Protein AF-A0A0P0XQQ6-F1 (afdb_monomer_lite)

Sequence (53 aa):
AEQLITLQGHLLKYPVKVEADGKVGPLPEHECFPDVGGKILGAPTSLPDTLTM

pLDDT: mean 92.37, std 7.0, range [55.91, 97.06]

Radius of gyration: 15.28 Å; chains: 1; bounding box: 39×21×36 Å

Structure (mmCIF, N/CA/C/O backbone):
data_AF-A0A0P0XQQ6-F1
#
_entry.id   AF-A0A0P0XQQ6-F1
#
loop_
_atom_site.group_PDB
_atom_site.id
_atom_site.type_symbol
_atom_site.label_atom_id
_atom_site.label_alt_id
_atom_site.label_comp_id
_atom_site.label_asym_id
_atom_site.label_entity_id
_atom_site.label_seq_id
_atom_site.pdbx_PDB_ins_code
_atom_site.Cartn_x
_atom_site.Cartn_y
_atom_site.Cartn_z
_atom_site.occupancy
_atom_site.B_iso_or_equiv
_atom_site.auth_seq_id
_atom_site.auth_comp_id
_atom_site.auth_asym_id
_atom_site.auth_atom_id
_atom_site.pdbx_PDB_model_num
ATOM 1 N N . ALA A 1 1 ? -22.688 13.934 16.836 1.00 55.91 1 ALA A N 1
ATOM 2 C CA . ALA A 1 1 ? -21.484 13.264 17.358 1.00 55.91 1 ALA A CA 1
ATOM 3 C C . ALA A 1 1 ? -21.371 11.929 16.643 1.00 55.91 1 ALA A C 1
ATOM 5 O O . ALA A 1 1 ? -22.371 11.220 16.603 1.00 55.91 1 ALA A O 1
ATOM 6 N N . GLU A 1 2 ? -20.229 11.625 16.030 1.00 72.75 2 GLU A N 1
ATOM 7 C CA . GLU A 1 2 ? -19.985 10.296 15.459 1.00 72.75 2 GLU A CA 1
ATOM 8 C C . GLU A 1 2 ? -19.915 9.265 16.587 1.00 72.75 2 GLU A C 1
ATOM 10 O O . GLU A 1 2 ? -19.229 9.468 17.589 1.00 72.75 2 GLU A O 1
ATOM 15 N N . GLN A 1 3 ? -20.676 8.179 16.454 1.00 77.62 3 GLN A N 1
ATOM 16 C CA . GLN A 1 3 ? 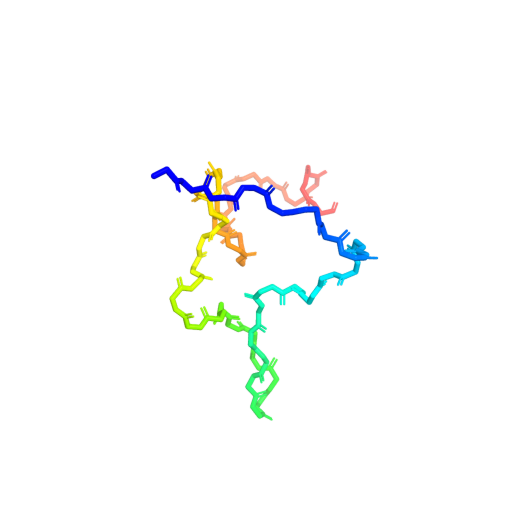-20.597 7.054 17.378 1.00 77.62 3 GLN A CA 1
ATOM 17 C C . GLN A 1 3 ? -19.429 6.167 16.964 1.00 77.62 3 GLN A C 1
ATOM 19 O O . GLN A 1 3 ? -19.466 5.527 15.916 1.00 77.62 3 GLN A O 1
ATOM 24 N N . LEU A 1 4 ? -18.403 6.120 17.809 1.00 80.69 4 LEU A N 1
ATOM 25 C CA . LEU A 1 4 ? -17.302 5.180 17.664 1.00 80.69 4 LEU A CA 1
ATOM 26 C C . LEU A 1 4 ? -17.757 3.815 18.177 1.00 80.69 4 LEU A C 1
ATOM 28 O O . LEU A 1 4 ? -17.874 3.597 19.382 1.00 80.69 4 LEU A O 1
ATOM 32 N N . ILE A 1 5 ? -18.038 2.909 17.247 1.00 88.00 5 ILE A N 1
ATOM 33 C CA . ILE A 1 5 ? -18.304 1.504 17.547 1.00 88.00 5 ILE A CA 1
ATOM 34 C C . ILE A 1 5 ? -17.030 0.690 17.335 1.00 88.00 5 ILE A C 1
ATOM 36 O O . ILE A 1 5 ? -16.282 0.915 16.383 1.00 88.00 5 ILE A O 1
ATOM 40 N N . THR A 1 6 ? -16.767 -0.261 18.227 1.00 92.75 6 THR A N 1
ATOM 41 C CA . THR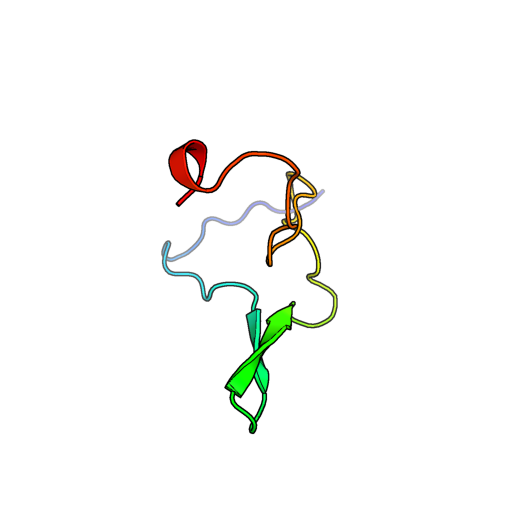 A 1 6 ? -15.632 -1.170 18.068 1.00 92.75 6 THR A CA 1
ATOM 42 C C . THR A 1 6 ? -15.887 -2.119 16.901 1.00 92.75 6 THR A C 1
ATOM 44 O O . THR A 1 6 ? -16.995 -2.633 16.724 1.00 92.75 6 THR A O 1
ATOM 47 N N . LEU A 1 7 ? -14.857 -2.372 16.092 1.00 92.50 7 LEU A N 1
ATOM 48 C CA . LEU A 1 7 ? -14.941 -3.403 15.064 1.00 92.50 7 LEU A CA 1
ATOM 49 C C . LEU A 1 7 ? -15.072 -4.776 15.729 1.00 92.50 7 LEU A C 1
ATOM 51 O O . LEU A 1 7 ? -14.400 -5.071 16.716 1.00 92.50 7 LEU A O 1
ATOM 55 N N . GLN A 1 8 ? -15.905 -5.642 15.155 1.00 93.81 8 GLN A N 1
ATOM 56 C CA . GLN A 1 8 ? -16.026 -7.032 15.611 1.00 93.81 8 GLN A CA 1
ATOM 57 C C . GLN A 1 8 ? -14.775 -7.869 15.275 1.00 93.81 8 GLN A C 1
ATOM 59 O O . GLN A 1 8 ? -14.566 -8.931 15.854 1.00 93.81 8 GLN A O 1
ATOM 64 N N . GLY A 1 9 ? -13.929 -7.387 14.360 1.00 94.62 9 GLY A N 1
ATOM 65 C CA . GLY A 1 9 ? -12.651 -7.988 13.989 1.00 94.62 9 GLY A CA 1
ATOM 66 C C . GLY A 1 9 ? -11.800 -7.032 13.150 1.00 94.62 9 GLY A C 1
ATOM 67 O O . GLY A 1 9 ? -12.279 -5.998 12.696 1.00 94.62 9 GLY A O 1
ATOM 68 N N . HIS A 1 10 ? -10.530 -7.379 12.937 1.00 94.88 10 HIS A N 1
ATOM 69 C CA . HIS A 1 10 ? -9.544 -6.481 12.314 1.00 94.88 10 HIS A CA 1
ATOM 70 C C . HIS A 1 10 ? -9.246 -6.789 10.838 1.00 94.88 10 HIS A C 1
ATOM 72 O O . HIS A 1 10 ? -8.427 -6.113 10.222 1.00 94.88 10 HIS A O 1
ATOM 78 N N . LEU A 1 11 ? -9.876 -7.818 10.261 1.00 96.31 11 LEU A N 1
ATOM 79 C CA . LEU A 1 11 ? -9.668 -8.167 8.859 1.00 96.31 11 LEU A CA 1
ATOM 80 C C . LEU A 1 11 ? -10.523 -7.266 7.963 1.00 96.31 11 LEU A C 1
ATOM 82 O O . LEU A 1 11 ? -11.747 -7.378 7.942 1.00 96.31 11 LEU A O 1
ATOM 86 N N . LEU A 1 12 ? -9.863 -6.398 7.202 1.00 93.62 12 LEU A N 1
ATOM 87 C CA . LEU A 1 12 ? -10.486 -5.466 6.268 1.00 93.62 12 LEU A CA 1
ATOM 88 C C . LEU A 1 12 ? -9.997 -5.766 4.850 1.00 93.62 12 LEU A C 1
ATOM 90 O O . LEU A 1 12 ? -8.831 -6.105 4.643 1.00 93.62 12 LEU A O 1
ATOM 94 N N . LYS A 1 13 ? -10.883 -5.638 3.857 1.00 93.38 13 LYS A N 1
ATOM 95 C CA . LYS A 1 13 ? -10.470 -5.698 2.450 1.00 93.38 13 LYS A CA 1
ATOM 96 C C . LYS A 1 13 ? -9.652 -4.455 2.129 1.00 93.38 13 LYS A C 1
ATOM 98 O O . LYS A 1 13 ? -10.055 -3.349 2.482 1.00 93.38 13 LYS A O 1
ATOM 103 N N . TYR A 1 14 ? -8.537 -4.638 1.432 1.00 95.69 14 TYR A N 1
ATOM 104 C CA . TYR A 1 14 ? -7.771 -3.506 0.929 1.00 95.69 14 TYR A CA 1
ATOM 105 C C . TYR A 1 14 ? -8.639 -2.709 -0.070 1.00 95.69 14 TYR A C 1
ATOM 107 O O . TYR A 1 14 ? -9.302 -3.347 -0.895 1.00 95.69 14 TYR A O 1
ATOM 115 N N . PRO A 1 15 ? -8.690 -1.363 0.003 1.00 95.25 15 PRO A N 1
ATOM 116 C CA . PRO A 1 15 ? -9.648 -0.529 -0.736 1.00 95.25 15 PRO A CA 1
ATOM 117 C C . PRO A 1 15 ? -9.270 -0.347 -2.218 1.00 95.25 15 PRO A 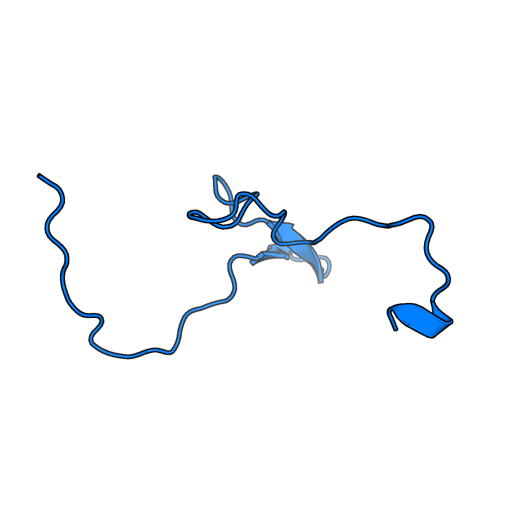C 1
ATOM 119 O O . PRO A 1 15 ? -9.169 0.763 -2.735 1.00 95.25 15 PRO A O 1
ATOM 122 N N . VAL A 1 16 ? -9.067 -1.462 -2.917 1.00 96.25 16 VAL A N 1
ATOM 123 C CA . VAL A 1 16 ? -8.755 -1.524 -4.346 1.00 96.25 16 VAL A CA 1
ATOM 124 C C . VAL A 1 16 ? -9.827 -2.288 -5.103 1.00 96.25 16 VAL A C 1
ATOM 126 O O . VAL A 1 16 ? -10.475 -3.196 -4.579 1.00 96.25 16 VAL A O 1
ATOM 129 N N . LYS A 1 17 ? -9.982 -1.934 -6.372 1.00 95.38 17 LYS A N 1
ATOM 130 C CA . LYS A 1 17 ? -10.820 -2.623 -7.341 1.00 95.38 17 LYS A CA 1
ATOM 131 C C . LYS A 1 17 ? -9.921 -3.297 -8.368 1.00 95.38 17 LYS A C 1
ATOM 133 O O . LYS A 1 17 ? -9.043 -2.655 -8.933 1.00 95.38 17 LYS A O 1
ATOM 138 N N . VAL A 1 18 ? -10.156 -4.580 -8.614 1.00 96.50 18 VAL A N 1
ATOM 139 C CA . VAL A 1 18 ? -9.513 -5.310 -9.710 1.00 96.50 18 VAL A CA 1
ATOM 140 C C . VAL A 1 18 ? -10.534 -5.435 -10.834 1.00 96.50 18 VAL A C 1
ATOM 142 O O . VAL A 1 18 ? -11.614 -5.990 -10.631 1.00 96.50 18 VAL A O 1
ATOM 145 N N . GLU A 1 19 ? -10.222 -4.859 -11.988 1.00 96.25 19 GLU A N 1
ATOM 146 C CA . GLU A 1 19 ? -11.057 -4.932 -13.186 1.00 96.25 19 GLU A CA 1
ATOM 147 C C . GLU A 1 19 ? -10.939 -6.309 -13.860 1.00 96.25 19 GLU A C 1
ATOM 149 O O . GLU A 1 19 ? -10.036 -7.095 -13.570 1.00 96.25 19 GLU A O 1
ATOM 154 N N . ALA A 1 20 ? -11.842 -6.609 -14.799 1.00 97.06 20 ALA A N 1
ATOM 155 C CA . ALA A 1 20 ? -11.847 -7.890 -15.514 1.00 97.06 20 ALA A CA 1
ATOM 156 C C . ALA A 1 20 ? -10.569 -8.146 -16.340 1.00 97.06 20 ALA A C 1
ATOM 158 O O . ALA A 1 20 ? -10.238 -9.298 -16.609 1.00 97.06 20 ALA A O 1
ATOM 159 N N . ASP A 1 21 ? -9.847 -7.089 -16.727 1.00 97.06 21 ASP A N 1
ATOM 160 C CA . ASP A 1 21 ? -8.552 -7.168 -17.415 1.00 97.06 21 ASP A CA 1
ATOM 161 C C . ASP A 1 21 ? -7.357 -7.296 -16.447 1.00 97.06 21 ASP A C 1
ATOM 163 O O . ASP A 1 21 ? -6.207 -7.319 -16.882 1.00 97.06 21 ASP A O 1
ATOM 167 N N . GLY A 1 22 ? -7.619 -7.378 -15.139 1.00 96.75 22 GLY A N 1
ATOM 168 C CA . GLY A 1 22 ? -6.607 -7.464 -14.091 1.00 96.75 22 GLY A CA 1
ATOM 169 C C . GLY A 1 22 ? -6.007 -6.121 -13.672 1.00 96.75 22 GLY A C 1
ATOM 170 O O . GLY A 1 22 ? -5.140 -6.107 -12.797 1.00 96.75 22 GLY A O 1
ATOM 171 N N . LYS A 1 23 ? -6.444 -4.986 -14.240 1.00 96.50 23 LYS A N 1
ATOM 172 C CA . LYS A 1 23 ? -5.978 -3.672 -13.777 1.00 96.50 23 LYS A CA 1
ATOM 173 C C . LYS A 1 23 ? -6.471 -3.388 -12.369 1.00 96.50 23 LYS A C 1
ATOM 175 O O . LYS A 1 23 ? -7.630 -3.631 -12.036 1.00 96.50 23 LYS A O 1
ATOM 180 N N . VAL A 1 24 ? -5.581 -2.820 -11.565 1.00 95.75 24 VAL A N 1
ATOM 181 C CA . VAL A 1 24 ? -5.871 -2.423 -10.190 1.00 95.75 24 VAL A CA 1
ATOM 182 C C . VAL A 1 24 ? -6.134 -0.920 -10.153 1.00 95.75 24 VAL A C 1
ATOM 184 O O . VAL A 1 24 ? -5.291 -0.123 -10.559 1.00 95.75 24 VAL A O 1
ATOM 187 N N . GLY A 1 25 ? -7.318 -0.550 -9.681 1.00 95.31 25 GLY A N 1
ATOM 188 C CA . GLY A 1 25 ? -7.763 0.821 -9.444 1.00 95.31 25 GLY A CA 1
ATOM 189 C C . GLY A 1 25 ? -8.086 1.057 -7.963 1.00 95.31 25 GLY A C 1
ATOM 190 O O . GLY A 1 25 ? -8.224 0.090 -7.207 1.00 95.31 25 GLY A O 1
ATOM 191 N N . PRO A 1 26 ? -8.234 2.316 -7.519 1.00 94.56 26 PRO A N 1
ATOM 192 C CA . PRO A 1 26 ? -8.849 2.591 -6.226 1.00 94.56 26 PRO A CA 1
ATOM 193 C C . PRO A 1 26 ? -10.324 2.165 -6.250 1.00 94.56 26 PRO A C 1
ATOM 195 O O . PRO A 1 26 ? -10.968 2.137 -7.304 1.00 94.56 26 PRO A O 1
ATOM 198 N N . LEU A 1 27 ? -10.877 1.828 -5.087 1.00 94.88 27 LEU A N 1
ATOM 199 C CA . LEU A 1 27 ? -12.324 1.676 -4.953 1.00 94.88 27 LEU A CA 1
ATOM 200 C C . LEU A 1 27 ? -13.001 3.052 -5.188 1.00 94.88 27 LEU A C 1
ATOM 202 O O . LEU A 1 27 ? -12.450 4.062 -4.744 1.00 94.88 27 LEU A O 1
ATOM 206 N N . PRO A 1 28 ? -14.169 3.137 -5.863 1.00 92.31 28 PRO A N 1
ATOM 207 C CA . PRO A 1 28 ? -14.864 4.412 -6.067 1.00 92.31 28 PRO A CA 1
ATOM 208 C C . PRO A 1 28 ? -15.069 5.167 -4.749 1.00 92.31 28 PRO A C 1
ATOM 210 O O . PRO A 1 28 ? -15.367 4.538 -3.733 1.00 92.31 28 PRO A O 1
ATOM 213 N N . GLU A 1 29 ? -14.892 6.489 -4.760 1.00 92.31 29 GLU A N 1
ATOM 214 C CA . GLU A 1 29 ? -14.911 7.379 -3.581 1.00 92.31 29 GLU A CA 1
ATOM 215 C C . GLU A 1 29 ? -13.785 7.159 -2.547 1.00 92.31 29 GLU A C 1
ATOM 217 O O . GLU A 1 29 ? -13.717 7.869 -1.548 1.00 92.31 29 GLU A O 1
ATOM 222 N N . HIS A 1 30 ? -12.872 6.209 -2.777 1.00 93.44 30 HIS A N 1
ATOM 223 C CA . HIS A 1 30 ? -11.780 5.864 -1.863 1.00 93.44 30 HIS A CA 1
ATOM 224 C C . HIS A 1 30 ? -10.437 5.955 -2.597 1.00 93.44 30 HIS A C 1
ATOM 226 O O . HIS A 1 30 ? -9.736 4.963 -2.782 1.00 93.44 30 HIS A O 1
ATOM 232 N N . GLU A 1 31 ? -10.071 7.152 -3.059 1.00 95.12 31 GLU A N 1
ATOM 233 C CA . GLU A 1 31 ? -8.760 7.381 -3.687 1.00 95.12 31 GLU A CA 1
ATOM 234 C C . GLU A 1 31 ? -7.623 7.466 -2.656 1.00 95.12 31 GLU A C 1
ATOM 236 O O . GLU A 1 31 ? -6.482 7.074 -2.931 1.00 95.12 31 GLU A O 1
ATOM 241 N N . CYS A 1 32 ? -7.947 7.947 -1.453 1.00 96.25 32 CYS A N 1
ATOM 242 C CA . CYS A 1 32 ? -7.012 8.166 -0.359 1.00 96.25 32 CYS A CA 1
ATOM 243 C C . CYS A 1 32 ? -7.454 7.458 0.924 1.00 96.25 32 CYS A C 1
ATOM 245 O O . CYS A 1 32 ? -8.639 7.206 1.142 1.00 96.25 32 CYS A O 1
ATOM 247 N N . PHE A 1 33 ? -6.495 7.180 1.806 1.00 94.69 33 PHE A N 1
ATOM 248 C CA . PHE A 1 33 ? -6.796 6.729 3.160 1.00 94.69 33 PHE A CA 1
ATOM 249 C C . PHE A 1 33 ? -7.548 7.820 3.942 1.00 94.69 33 PHE A C 1
ATOM 251 O O . PHE A 1 33 ? -7.133 8.981 3.885 1.00 94.69 33 PHE A O 1
ATOM 258 N N . PRO A 1 34 ? -8.596 7.455 4.704 1.00 90.94 34 PRO A N 1
ATOM 259 C CA . PRO A 1 34 ? -9.522 8.409 5.318 1.00 90.94 34 PRO A CA 1
ATOM 260 C C . PRO A 1 34 ? -8.849 9.377 6.301 1.00 90.94 34 PRO A C 1
ATOM 262 O O . PRO A 1 34 ? -9.215 10.547 6.338 1.00 90.94 34 PRO A O 1
ATOM 265 N N . ASP A 1 35 ? -7.830 8.923 7.035 1.00 89.62 35 ASP A N 1
ATOM 266 C CA . ASP A 1 35 ? -7.210 9.734 8.094 1.00 89.62 35 ASP A CA 1
ATOM 267 C C . ASP A 1 35 ? -5.946 10.474 7.638 1.00 89.62 35 ASP A C 1
ATOM 269 O O . ASP A 1 35 ? -5.660 11.580 8.091 1.00 89.62 35 ASP A O 1
ATOM 273 N N . VAL A 1 36 ? -5.157 9.855 6.754 1.00 91.88 36 VAL A N 1
ATOM 274 C CA . VAL A 1 36 ? -3.827 10.364 6.370 1.00 91.88 36 VAL A CA 1
ATOM 275 C C . VAL A 1 36 ? -3.805 11.032 4.997 1.00 91.88 36 VAL A C 1
ATOM 277 O O . VAL A 1 36 ? -2.826 11.690 4.660 1.00 91.88 36 VAL A O 1
ATOM 280 N N . GLY A 1 37 ? -4.839 10.844 4.169 1.00 91.12 37 GLY A N 1
ATOM 281 C CA . GLY A 1 37 ? -4.922 11.440 2.830 1.00 91.12 37 GLY A CA 1
ATOM 282 C C . GLY A 1 37 ? -3.920 10.886 1.805 1.00 91.12 37 GLY A C 1
ATOM 283 O O . GLY A 1 37 ? -3.872 11.360 0.672 1.00 91.12 37 GLY A O 1
ATOM 284 N N . GLY A 1 38 ? -3.121 9.881 2.173 1.00 94.31 38 GLY A N 1
ATOM 285 C CA . GLY A 1 38 ? -2.208 9.192 1.264 1.00 94.31 38 GLY A CA 1
ATOM 286 C C . GLY A 1 38 ? -2.969 8.391 0.209 1.00 94.31 38 GLY A C 1
ATOM 287 O O . GLY A 1 38 ? -3.967 7.744 0.529 1.00 94.31 38 GLY A O 1
ATOM 288 N N . LYS A 1 39 ? -2.492 8.416 -1.039 1.00 95.31 39 LYS A N 1
ATOM 289 C CA . LYS A 1 39 ? -3.100 7.666 -2.148 1.00 95.31 39 LYS A CA 1
ATOM 290 C C . LYS A 1 39 ? -3.010 6.164 -1.900 1.00 95.31 39 LYS A C 1
ATOM 292 O O . LYS A 1 39 ? -1.923 5.654 -1.639 1.00 95.31 39 LYS A O 1
ATOM 297 N N . ILE A 1 40 ? -4.124 5.456 -2.066 1.00 95.19 40 ILE A N 1
ATOM 298 C CA . ILE A 1 40 ? -4.200 4.004 -1.833 1.00 95.19 40 ILE A CA 1
ATOM 299 C C . ILE A 1 40 ? -3.298 3.221 -2.794 1.00 95.19 40 ILE A C 1
ATOM 301 O O . ILE A 1 40 ? -2.614 2.295 -2.378 1.00 95.19 40 ILE A O 1
ATOM 305 N N . LEU A 1 41 ? -3.227 3.620 -4.065 1.00 95.38 41 LEU A N 1
ATOM 306 C CA . LEU A 1 41 ? -2.326 2.992 -5.042 1.00 95.38 41 LEU A CA 1
ATOM 307 C C . LEU A 1 41 ? -0.884 3.520 -4.983 1.00 95.38 41 LEU A C 1
ATOM 309 O O . LEU A 1 41 ? -0.055 3.153 -5.812 1.00 95.38 41 LEU A O 1
ATOM 313 N N . GLY A 1 42 ? -0.585 4.405 -4.031 1.00 93.50 42 GLY A N 1
ATOM 314 C CA . GLY A 1 42 ? 0.681 5.117 -3.977 1.00 93.50 42 GLY A CA 1
ATOM 315 C C . GLY A 1 42 ? 0.871 6.094 -5.140 1.00 93.50 42 GLY A C 1
ATOM 316 O O . GLY A 1 42 ? -0.064 6.475 -5.851 1.00 93.50 42 GLY A O 1
ATOM 317 N N . ALA A 1 43 ? 2.109 6.548 -5.297 1.00 92.75 43 ALA A N 1
ATOM 318 C CA . ALA A 1 43 ? 2.542 7.383 -6.405 1.00 92.75 43 ALA A CA 1
ATOM 319 C C . ALA A 1 43 ? 4.019 7.095 -6.707 1.00 92.75 43 ALA A C 1
ATOM 321 O O . ALA A 1 43 ? 4.784 6.846 -5.771 1.00 92.75 43 ALA A O 1
ATOM 322 N N . PRO A 1 44 ? 4.438 7.149 -7.982 1.00 91.88 44 PRO A N 1
ATOM 323 C CA . PRO A 1 44 ? 5.851 7.072 -8.319 1.00 91.88 44 PRO A CA 1
ATOM 324 C C . PRO A 1 44 ? 6.605 8.247 -7.688 1.00 91.88 44 PRO A C 1
ATOM 326 O O . PRO A 1 44 ? 6.087 9.363 -7.600 1.00 91.88 44 PRO A O 1
ATOM 329 N N . THR A 1 45 ? 7.837 7.992 -7.255 1.00 93.75 45 THR A N 1
ATOM 330 C CA 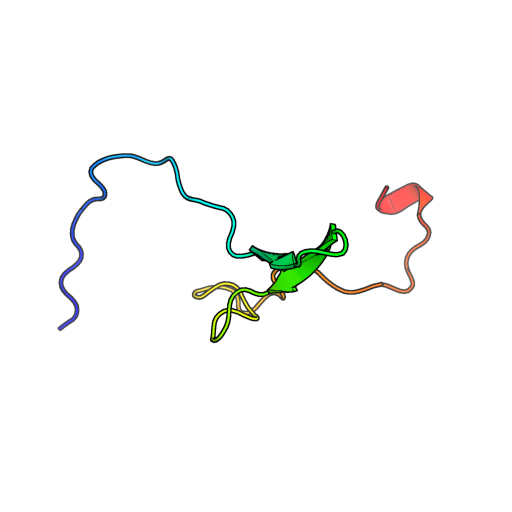. THR A 1 45 ? 8.723 9.008 -6.673 1.00 93.75 45 THR A CA 1
ATOM 331 C C . THR A 1 45 ? 9.993 9.124 -7.507 1.00 93.75 45 THR A C 1
ATOM 333 O O . THR A 1 45 ? 10.282 8.261 -8.331 1.00 93.75 45 THR A O 1
ATOM 336 N N . SER A 1 46 ? 10.766 10.190 -7.303 1.00 96.38 46 SER A N 1
ATOM 337 C CA . SER A 1 46 ? 12.080 10.351 -7.937 1.00 96.38 46 SER A CA 1
ATOM 338 C C . SER A 1 46 ? 13.195 9.567 -7.234 1.00 96.38 46 SER A C 1
ATOM 340 O O . SER A 1 46 ? 14.364 9.750 -7.568 1.00 96.38 46 SER A O 1
ATOM 342 N N . LEU A 1 47 ? 12.867 8.775 -6.208 1.00 95.94 47 LEU A N 1
ATOM 343 C CA . LEU A 1 47 ? 13.845 7.975 -5.482 1.00 95.94 47 LEU A CA 1
ATOM 344 C C . LEU A 1 47 ? 14.219 6.736 -6.302 1.00 95.94 47 LEU A C 1
ATOM 346 O O . LEU A 1 47 ? 13.355 6.179 -6.977 1.00 95.94 47 LEU A O 1
ATOM 350 N N . PRO A 1 48 ? 15.489 6.302 -6.249 1.00 94.75 48 PRO A N 1
ATOM 351 C CA . PRO A 1 48 ? 15.907 5.082 -6.916 1.00 94.75 48 PRO A CA 1
ATOM 352 C C . PRO A 1 48 ? 15.269 3.860 -6.253 1.00 94.75 48 PRO A C 1
ATOM 354 O O . PRO A 1 48 ? 15.155 3.798 -5.028 1.00 94.75 48 PRO A O 1
ATOM 357 N N . ASP A 1 49 ? 14.962 2.856 -7.071 1.00 93.88 49 ASP A N 1
ATOM 358 C CA . ASP A 1 49 ? 14.374 1.586 -6.633 1.00 93.88 49 ASP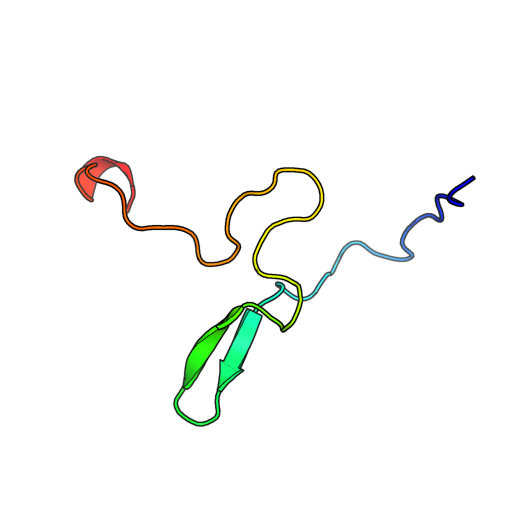 A CA 1
ATOM 359 C C . ASP A 1 49 ? 15.201 0.893 -5.543 1.00 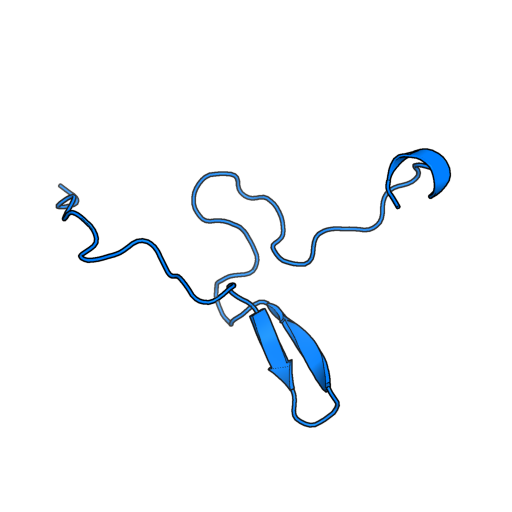93.88 49 ASP A C 1
ATOM 361 O O . ASP A 1 49 ? 14.645 0.249 -4.666 1.00 93.88 49 ASP A O 1
ATOM 365 N N . THR A 1 50 ? 16.524 1.092 -5.512 1.00 96.56 50 THR A N 1
ATOM 366 C CA . THR A 1 50 ? 17.401 0.547 -4.460 1.00 96.56 50 THR A CA 1
ATOM 367 C C . THR A 1 50 ? 17.038 0.993 -3.040 1.00 96.56 50 THR A C 1
ATOM 369 O O . THR A 1 50 ? 17.538 0.405 -2.083 1.00 96.56 50 THR A O 1
ATOM 372 N N . LEU A 1 51 ? 16.229 2.047 -2.889 1.00 95.88 51 LEU A N 1
ATOM 373 C CA . LEU A 1 51 ? 15.772 2.564 -1.599 1.00 95.88 51 LEU A CA 1
ATOM 374 C C . LEU A 1 51 ? 14.303 2.244 -1.290 1.00 95.88 51 LEU A C 1
ATOM 376 O O . LEU A 1 51 ? 13.875 2.470 -0.159 1.00 95.88 51 LEU A O 1
ATOM 380 N N . THR A 1 52 ? 13.518 1.797 -2.270 1.00 92.31 52 THR A N 1
ATOM 381 C CA . THR A 1 52 ? 12.050 1.718 -2.165 1.00 92.31 52 THR A CA 1
ATOM 382 C C . THR A 1 52 ? 11.458 0.384 -2.620 1.00 92.31 52 THR A C 1
ATOM 384 O O . THR A 1 52 ? 10.286 0.141 -2.326 1.00 92.31 52 THR A O 1
ATOM 387 N N . MET A 1 53 ? 12.238 -0.461 -3.304 1.00 80.00 53 MET A N 1
ATOM 388 C CA . MET A 1 53 ? 11.866 -1.803 -3.769 1.00 80.00 53 MET A CA 1
ATOM 389 C C . MET A 1 53 ? 12.601 -2.908 -3.010 1.00 80.00 53 MET A C 1
ATOM 391 O O . MET A 1 53 ? 13.775 -2.706 -2.628 1.00 80.00 53 MET A O 1
#

InterPro domains:
  IPR024632 Phospholipase D, C-terminal [PF12357] (2-43)

Foldseek 3Di:
DDDDDDDPDDDDDQQWDQDPVRDIDGHPVPQADPPPRAGSVHDDDPDDPVVPD

Organism: Oryza sativa subsp. japonica (NCBI:txid39947)

Secondary structure (DSSP, 8-state):
----PPPS-S----SEEE-TTS-EEEBTTBSB-TTT--BTT----SS-GGGT-